Protein AF-A0A7R9IUE3-F1 (afdb_monomer_lite)

Structure (mmCIF, N/CA/C/O backbone):
data_AF-A0A7R9IUE3-F1
#
_entry.id   AF-A0A7R9IUE3-F1
#
loop_
_atom_site.group_PDB
_atom_site.id
_atom_site.type_symbol
_atom_site.label_atom_id
_atom_site.label_alt_id
_atom_site.label_comp_id
_atom_site.label_asym_id
_atom_site.label_entity_id
_atom_site.label_seq_id
_atom_site.pdbx_PDB_ins_code
_atom_site.Cartn_x
_atom_site.Cartn_y
_atom_site.Cartn_z
_atom_site.occupancy
_atom_site.B_iso_or_equiv
_atom_site.auth_seq_id
_atom_site.auth_comp_id
_atom_site.auth_asym_id
_atom_site.auth_atom_id
_atom_site.pdbx_PDB_model_num
ATOM 1 N N . MET A 1 1 ? 10.178 -16.289 -8.678 1.00 48.81 1 MET A N 1
ATOM 2 C CA . MET A 1 1 ? 10.888 -17.519 -9.058 1.00 48.81 1 MET A CA 1
ATOM 3 C C . MET A 1 1 ? 12.034 -17.676 -8.098 1.00 48.81 1 MET A C 1
ATOM 5 O O . MET A 1 1 ? 13.122 -17.153 -8.330 1.00 48.81 1 MET A O 1
ATOM 9 N N . GLY A 1 2 ? 11.733 -18.299 -6.964 1.00 33.78 2 GLY A N 1
ATOM 10 C CA . GLY A 1 2 ? 12.764 -18.822 -6.085 1.00 33.78 2 GLY A CA 1
ATOM 11 C C . GLY A 1 2 ? 13.521 -19.940 -6.797 1.00 33.78 2 GLY A C 1
ATOM 12 O O . GLY A 1 2 ? 13.065 -20.488 -7.800 1.00 33.78 2 GLY A O 1
ATOM 13 N N . CYS A 1 3 ? 14.687 -20.303 -6.276 1.00 41.31 3 CYS A N 1
ATOM 14 C CA . CYS A 1 3 ? 15.558 -21.318 -6.872 1.00 41.31 3 CYS A CA 1
ATOM 15 C C . CYS A 1 3 ? 14.940 -22.732 -6.951 1.00 41.31 3 CYS A C 1
ATOM 17 O O . CYS A 1 3 ? 15.551 -23.622 -7.537 1.00 41.31 3 CYS A O 1
ATOM 19 N N . ALA A 1 4 ? 13.759 -22.945 -6.361 1.00 38.03 4 ALA A N 1
ATOM 20 C CA . ALA A 1 4 ? 13.007 -24.198 -6.394 1.00 38.03 4 ALA A CA 1
ATOM 21 C C . ALA A 1 4 ? 11.810 -24.179 -7.364 1.00 38.03 4 ALA A C 1
ATOM 23 O O . ALA A 1 4 ? 11.204 -25.225 -7.601 1.00 38.03 4 ALA A O 1
ATOM 24 N N . ASP A 1 5 ? 11.480 -23.025 -7.946 1.00 39.28 5 ASP A N 1
ATOM 25 C CA . ASP A 1 5 ? 10.399 -22.945 -8.917 1.00 39.28 5 ASP A CA 1
ATOM 26 C C . ASP A 1 5 ? 10.933 -23.436 -10.265 1.00 39.28 5 ASP A C 1
ATOM 28 O O . ASP A 1 5 ? 11.745 -22.765 -10.907 1.00 39.28 5 ASP A O 1
ATOM 32 N N . ILE A 1 6 ? 10.452 -24.593 -10.737 1.00 38.84 6 ILE A N 1
ATOM 33 C CA . ILE A 1 6 ? 10.382 -24.807 -12.188 1.00 38.84 6 ILE A CA 1
ATOM 34 C C . ILE A 1 6 ? 9.550 -23.630 -12.685 1.00 38.84 6 ILE A C 1
ATOM 36 O O . ILE A 1 6 ? 8.419 -23.504 -12.206 1.00 38.84 6 ILE A O 1
ATOM 40 N N . PRO A 1 7 ? 10.069 -22.763 -13.574 1.00 47.75 7 PRO A N 1
ATOM 41 C CA . PRO A 1 7 ? 9.302 -21.637 -14.059 1.00 47.75 7 PRO A CA 1
ATOM 42 C C . PRO A 1 7 ? 7.940 -22.132 -14.507 1.00 47.75 7 PRO A C 1
ATOM 44 O O . PRO A 1 7 ? 7.850 -22.890 -15.476 1.00 47.75 7 PRO A O 1
ATOM 47 N N . GLY A 1 8 ? 6.889 -21.753 -13.770 1.00 43.53 8 GLY A N 1
ATOM 48 C CA . GLY A 1 8 ? 5.535 -21.890 -14.278 1.00 43.53 8 GLY A CA 1
ATOM 49 C C . GLY A 1 8 ? 5.586 -21.261 -15.656 1.00 43.53 8 GLY A C 1
ATOM 50 O O . GLY A 1 8 ? 6.120 -20.160 -15.777 1.00 43.53 8 GLY A O 1
ATOM 51 N N . ALA A 1 9 ? 5.216 -22.017 -16.693 1.00 44.28 9 ALA A N 1
ATOM 52 C CA . ALA A 1 9 ? 5.420 -21.581 -18.063 1.00 44.28 9 ALA A CA 1
ATOM 53 C C . ALA A 1 9 ? 4.843 -20.170 -18.194 1.00 44.28 9 ALA A C 1
ATOM 55 O O . ALA A 1 9 ? 3.626 -19.998 -18.142 1.00 44.28 9 ALA A O 1
ATOM 56 N N . ASN A 1 10 ? 5.725 -19.166 -18.284 1.00 47.03 10 ASN A N 1
ATOM 57 C CA . ASN A 1 10 ? 5.322 -17.803 -18.570 1.00 47.03 10 ASN A CA 1
ATOM 58 C C . ASN A 1 10 ? 4.623 -17.920 -19.921 1.00 47.03 10 ASN A C 1
ATOM 60 O O . ASN A 1 10 ? 5.250 -18.299 -20.912 1.00 47.03 10 ASN A O 1
ATOM 64 N N . LEU A 1 11 ? 3.304 -17.772 -19.924 1.00 49.75 11 LEU A N 1
ATOM 65 C CA . LEU A 1 11 ? 2.493 -17.792 -21.125 1.00 49.75 11 LEU A CA 1
ATOM 66 C C . LEU A 1 11 ? 1.994 -16.361 -21.321 1.00 49.75 11 LEU A C 1
ATOM 68 O O . LEU A 1 11 ? 1.188 -15.904 -20.508 1.00 49.75 11 LEU A O 1
ATOM 72 N N . PRO A 1 12 ? 2.465 -15.656 -22.368 1.00 51.41 12 PRO A N 1
ATOM 73 C CA . PRO A 1 12 ? 3.424 -16.092 -23.398 1.00 51.41 12 PRO A CA 1
ATOM 74 C C . PRO A 1 12 ? 4.883 -16.172 -22.899 1.00 51.41 12 PRO A C 1
ATOM 76 O O . PRO A 1 12 ? 5.243 -15.553 -21.902 1.00 51.41 12 PRO A O 1
ATOM 79 N N . GLN A 1 13 ? 5.722 -16.955 -23.594 1.00 51.59 13 GLN A N 1
ATOM 80 C CA . GLN A 1 13 ? 7.129 -17.160 -23.227 1.00 51.59 13 GLN A CA 1
ATOM 81 C C . GLN A 1 13 ? 7.917 -15.859 -23.347 1.00 51.59 13 GLN A C 1
ATOM 83 O O . GLN A 1 13 ? 8.227 -15.398 -24.444 1.00 51.59 13 GLN A O 1
ATOM 88 N N . CYS A 1 14 ? 8.269 -15.288 -22.205 1.00 52.94 14 CYS A N 1
ATOM 89 C CA . CYS A 1 14 ? 9.020 -14.050 -22.142 1.00 52.94 14 CYS A CA 1
ATOM 90 C C . CYS A 1 14 ? 10.525 -14.301 -22.108 1.00 52.94 14 CYS A C 1
ATOM 92 O O . CYS A 1 14 ? 11.000 -15.207 -21.416 1.00 52.94 14 CYS A O 1
ATOM 94 N N . ARG A 1 15 ? 11.292 -13.485 -22.838 1.00 51.72 15 ARG A N 1
ATOM 95 C CA . ARG A 1 15 ? 12.756 -13.546 -22.792 1.00 51.72 15 ARG A CA 1
ATOM 96 C C . ARG A 1 15 ? 13.264 -13.030 -21.434 1.00 51.72 15 ARG A C 1
ATOM 98 O O . ARG A 1 15 ? 12.699 -12.070 -20.907 1.00 51.72 15 ARG A O 1
ATOM 105 N N . PRO A 1 16 ? 14.317 -13.638 -20.858 1.00 50.47 16 PRO A N 1
ATOM 106 C CA . PRO A 1 16 ? 14.961 -13.097 -19.668 1.00 50.47 16 PRO A CA 1
ATOM 107 C C . PRO A 1 16 ? 15.582 -11.726 -19.969 1.00 50.47 16 PRO A C 1
ATOM 109 O O . PRO A 1 16 ? 16.097 -11.494 -21.064 1.00 50.47 16 PRO A O 1
ATOM 112 N N . CYS A 1 17 ? 15.540 -10.833 -18.979 1.00 49.75 17 CYS A N 1
ATOM 113 C CA . CYS A 1 17 ? 16.172 -9.518 -19.028 1.00 49.75 17 CYS A CA 1
ATOM 114 C C . CYS A 1 17 ? 17.654 -9.618 -19.415 1.00 49.75 17 CYS A C 1
ATOM 116 O O . CYS A 1 17 ? 18.402 -10.382 -18.799 1.00 49.75 17 CYS A O 1
ATOM 118 N N . GLN A 1 18 ? 18.099 -8.839 -20.409 1.00 46.25 18 GLN A N 1
ATOM 119 C CA . GLN A 1 18 ? 19.522 -8.765 -20.735 1.00 46.25 18 GLN A CA 1
ATOM 120 C C . GLN A 1 18 ? 20.254 -7.945 -19.674 1.00 46.25 18 GLN A C 1
ATOM 122 O O . GLN A 1 18 ? 19.941 -6.783 -19.432 1.00 46.25 18 GLN A O 1
ATOM 127 N N . HIS A 1 19 ? 21.242 -8.565 -19.035 1.00 49.19 19 HIS A N 1
ATOM 128 C CA . HIS A 1 19 ? 22.044 -7.946 -17.987 1.00 49.19 19 HIS A CA 1
ATOM 129 C C . HIS A 1 19 ? 23.120 -7.053 -18.623 1.00 49.19 19 HIS A C 1
ATOM 131 O O . HIS A 1 19 ? 24.294 -7.416 -18.654 1.00 49.19 19 HIS A O 1
ATOM 137 N N . ASN A 1 20 ? 22.730 -5.910 -19.192 1.00 47.12 20 ASN A N 1
ATOM 138 C CA . ASN A 1 20 ? 23.687 -4.929 -19.697 1.00 47.12 20 ASN A CA 1
ATOM 139 C C . ASN A 1 20 ? 23.786 -3.753 -18.715 1.00 47.12 20 ASN A C 1
ATOM 141 O O . ASN A 1 20 ? 22.792 -3.101 -18.404 1.00 47.12 20 ASN A O 1
ATOM 145 N N . ASN A 1 21 ? 24.996 -3.505 -18.206 1.00 50.03 21 ASN A N 1
ATOM 146 C CA . ASN A 1 21 ? 25.294 -2.626 -17.063 1.00 50.03 21 ASN A CA 1
ATOM 147 C C . ASN A 1 21 ? 24.985 -1.129 -17.266 1.00 50.03 21 ASN A C 1
ATOM 149 O O . ASN A 1 21 ? 25.338 -0.319 -16.413 1.00 50.03 21 ASN A O 1
ATOM 153 N N . SER A 1 22 ? 24.366 -0.734 -18.375 1.00 43.06 22 SER A N 1
ATOM 154 C CA . SER A 1 22 ? 24.121 0.670 -18.701 1.00 43.06 22 SER A CA 1
ATOM 155 C C . SER A 1 22 ? 22.658 1.092 -18.650 1.00 43.06 22 SER A C 1
ATOM 157 O O . SER A 1 22 ? 22.425 2.280 -18.456 1.00 43.06 22 SER A O 1
ATOM 159 N N . VAL A 1 23 ? 21.667 0.198 -18.744 1.00 43.53 23 VAL A N 1
ATOM 160 C CA . VAL A 1 23 ? 20.266 0.607 -18.552 1.00 43.53 23 VAL A CA 1
ATOM 161 C C . VAL A 1 23 ? 19.375 -0.585 -18.174 1.00 43.53 23 VAL A C 1
ATOM 163 O O . VAL A 1 23 ? 19.044 -1.417 -19.007 1.00 43.53 23 VAL A O 1
ATOM 166 N N . MET A 1 24 ? 18.891 -0.624 -16.929 1.00 44.47 24 MET A N 1
ATOM 167 C CA . MET A 1 24 ? 17.818 -1.538 -16.484 1.00 44.47 24 MET A CA 1
ATOM 168 C C . MET A 1 24 ? 16.430 -1.185 -17.082 1.00 44.47 24 MET A C 1
ATOM 170 O O . MET A 1 24 ? 15.424 -1.761 -16.679 1.00 44.47 24 MET A O 1
ATOM 174 N N . HIS A 1 25 ? 16.350 -0.227 -18.020 1.00 44.53 25 HIS A N 1
ATOM 175 C CA . HIS A 1 25 ? 15.089 0.263 -18.604 1.00 44.53 25 HIS A CA 1
ATOM 176 C C . HIS A 1 25 ? 14.448 -0.697 -19.614 1.00 44.53 25 HIS A C 1
ATOM 178 O O . HIS A 1 25 ? 13.252 -0.586 -19.873 1.00 44.53 25 HIS A O 1
ATOM 184 N N . GLU A 1 26 ? 15.202 -1.616 -20.219 1.00 41.44 26 GLU A N 1
ATOM 185 C CA . GLU A 1 26 ? 14.703 -2.347 -21.395 1.00 41.44 26 GLU A CA 1
ATOM 186 C C . GLU A 1 26 ? 13.720 -3.483 -21.080 1.00 41.44 26 GLU A C 1
ATOM 188 O O . GLU A 1 26 ? 13.004 -3.926 -21.972 1.00 41.44 26 GLU A O 1
ATOM 193 N N . CYS A 1 27 ? 13.585 -3.911 -19.821 1.00 48.69 27 CYS A N 1
ATOM 194 C CA . CYS A 1 27 ? 12.592 -4.934 -19.465 1.00 48.69 27 CYS A CA 1
ATOM 195 C C . CYS A 1 27 ? 11.162 -4.402 -19.341 1.00 48.69 27 CYS A C 1
ATOM 197 O O . CYS A 1 27 ? 10.223 -5.190 -19.280 1.00 48.69 27 CYS A O 1
ATOM 199 N N . VAL A 1 28 ? 10.991 -3.079 -19.306 1.00 46.94 28 VAL A N 1
ATOM 200 C CA . VAL A 1 28 ? 9.675 -2.431 -19.202 1.00 46.94 28 VAL A CA 1
ATOM 201 C C . VAL A 1 28 ? 9.034 -2.257 -20.590 1.00 46.94 28 VAL A C 1
ATOM 203 O O . VAL A 1 28 ? 7.837 -2.009 -20.690 1.00 46.94 28 VAL A O 1
ATOM 206 N N . ALA A 1 29 ? 9.813 -2.411 -21.669 1.00 43.97 29 ALA A N 1
ATOM 207 C CA . ALA A 1 29 ? 9.427 -1.996 -23.018 1.00 43.97 29 ALA A CA 1
ATOM 208 C C . ALA A 1 29 ? 9.343 -3.128 -24.059 1.00 43.97 29 ALA A C 1
ATOM 210 O O . ALA A 1 29 ? 9.133 -2.836 -25.238 1.00 43.97 29 ALA A O 1
ATOM 211 N N . ASP A 1 30 ? 9.474 -4.406 -23.678 1.00 45.97 30 ASP A N 1
ATOM 212 C CA . ASP A 1 30 ? 9.157 -5.484 -24.620 1.00 45.97 30 ASP A CA 1
ATOM 213 C C . ASP A 1 30 ? 7.635 -5.671 -24.698 1.00 45.97 30 ASP A C 1
ATOM 215 O O . ASP A 1 30 ? 7.016 -6.382 -23.905 1.00 45.97 30 ASP A O 1
ATOM 219 N N . VAL A 1 31 ? 7.034 -5.018 -25.696 1.00 48.66 31 VAL A N 1
ATOM 220 C CA . VAL A 1 31 ? 5.611 -5.105 -26.073 1.00 48.66 31 VAL A CA 1
ATOM 221 C C . VAL A 1 31 ? 5.137 -6.562 -26.223 1.00 48.66 31 VAL A C 1
ATOM 223 O O . VAL A 1 31 ? 3.940 -6.833 -26.130 1.00 48.66 31 VAL A O 1
ATOM 226 N N . THR A 1 32 ? 6.051 -7.517 -26.424 1.00 48.00 32 THR A N 1
ATOM 227 C CA . THR A 1 32 ? 5.726 -8.940 -26.583 1.00 48.00 32 THR A CA 1
ATOM 228 C C . THR A 1 32 ? 5.620 -9.730 -25.271 1.00 48.00 32 THR A C 1
ATOM 230 O O . THR A 1 32 ? 5.161 -10.874 -25.304 1.00 48.00 32 THR A O 1
ATOM 233 N N . CYS A 1 33 ? 5.948 -9.134 -24.116 1.00 53.19 33 CYS A N 1
ATOM 234 C CA . CYS A 1 33 ? 5.762 -9.754 -22.801 1.00 53.19 33 CYS A CA 1
ATOM 235 C C . CYS A 1 33 ? 5.183 -8.787 -21.745 1.00 53.19 33 CYS A C 1
ATOM 237 O O . CYS A 1 33 ? 5.922 -8.135 -21.000 1.00 53.19 33 CYS A O 1
ATOM 239 N N . PRO A 1 34 ? 3.849 -8.729 -21.595 1.00 55.59 34 PRO A N 1
ATOM 240 C CA . PRO A 1 34 ? 3.218 -7.938 -20.550 1.00 55.59 34 PRO A CA 1
ATOM 241 C C . PRO A 1 34 ? 3.239 -8.699 -19.215 1.00 55.59 34 PRO A C 1
ATOM 243 O O . PRO A 1 34 ? 2.228 -9.264 -18.798 1.00 55.59 34 PRO A O 1
ATOM 246 N N . TYR A 1 35 ? 4.370 -8.674 -18.500 1.00 57.09 35 TYR A N 1
ATOM 247 C CA . TYR A 1 35 ? 4.483 -9.197 -17.121 1.00 57.09 35 TYR A CA 1
ATOM 248 C C . TYR A 1 35 ? 3.477 -8.569 -16.132 1.00 57.09 35 TYR A C 1
ATOM 250 O O . TYR A 1 35 ? 3.300 -9.063 -15.022 1.00 57.09 35 TYR A O 1
ATOM 258 N N . GLN A 1 36 ? 2.812 -7.487 -16.539 1.00 57.22 36 GLN A N 1
ATOM 259 C CA . GLN A 1 36 ? 1.772 -6.788 -15.789 1.00 57.22 36 GLN A CA 1
ATOM 260 C C . GLN A 1 36 ? 0.447 -7.566 -15.711 1.00 57.22 36 GLN A C 1
ATOM 262 O O . GLN A 1 36 ? -0.325 -7.329 -14.788 1.00 57.22 36 GLN A O 1
ATOM 267 N N . ASN A 1 37 ? 0.200 -8.499 -16.641 1.00 61.91 37 ASN A N 1
ATOM 268 C CA . ASN A 1 37 ? -1.061 -9.232 -16.768 1.00 61.91 37 ASN A CA 1
ATOM 269 C C . ASN A 1 37 ? -0.867 -10.715 -16.441 1.00 61.91 37 ASN A C 1
ATOM 271 O O . ASN A 1 37 ? -0.928 -11.584 -17.315 1.00 61.91 37 ASN A O 1
ATOM 275 N N . ILE A 1 38 ? -0.629 -11.017 -15.167 1.00 68.00 38 ILE A N 1
ATOM 276 C CA . ILE A 1 38 ? -0.550 -12.403 -14.704 1.00 68.00 38 ILE A CA 1
ATOM 277 C C . ILE A 1 38 ? -1.965 -12.997 -14.755 1.00 68.00 38 ILE A C 1
ATOM 279 O O . ILE A 1 38 ? -2.901 -12.422 -14.202 1.00 68.00 38 ILE A O 1
ATOM 283 N N . ALA A 1 39 ? -2.138 -14.168 -15.379 1.00 72.25 39 ALA A N 1
ATOM 284 C CA . ALA A 1 39 ? -3.434 -14.847 -15.558 1.00 72.25 39 ALA A CA 1
ATOM 285 C C . ALA A 1 39 ? -4.095 -15.357 -14.251 1.00 72.25 39 ALA A C 1
ATOM 287 O O . ALA A 1 39 ? -4.960 -16.238 -14.280 1.00 72.25 39 ALA A O 1
ATOM 288 N N . LEU A 1 40 ? -3.694 -14.812 -13.103 1.00 83.69 40 LEU A N 1
ATOM 289 C CA . LEU A 1 40 ? -4.245 -15.100 -11.790 1.00 83.69 40 LEU A CA 1
ATOM 290 C C . LEU A 1 40 ? -5.478 -14.224 -11.513 1.00 83.69 40 LEU A C 1
ATOM 292 O O . LEU A 1 40 ? -5.487 -13.040 -11.857 1.00 83.69 40 LEU A O 1
ATOM 296 N N . PRO A 1 41 ? -6.525 -14.786 -10.888 1.00 90.12 41 PRO A N 1
ATOM 297 C CA . PRO A 1 41 ? -7.680 -14.020 -10.441 1.00 90.12 41 PRO A CA 1
ATOM 298 C C . PRO A 1 41 ? -7.388 -13.251 -9.142 1.00 90.12 41 PRO A C 1
ATOM 300 O O . PRO A 1 41 ? -6.927 -13.829 -8.157 1.00 90.12 41 PRO A O 1
ATOM 303 N N . LEU A 1 42 ? -7.755 -11.969 -9.100 1.00 90.88 42 LEU A N 1
ATOM 304 C CA . LEU A 1 42 ? -7.896 -11.213 -7.857 1.00 90.88 42 LEU A CA 1
ATOM 305 C C . LEU A 1 42 ? -9.282 -11.469 -7.268 1.00 90.88 42 LEU A C 1
ATOM 307 O O . LEU A 1 42 ? -10.298 -11.137 -7.884 1.00 90.88 42 LEU A O 1
ATOM 311 N N . TYR A 1 43 ? -9.329 -12.020 -6.061 1.00 93.00 43 TYR A N 1
ATOM 312 C CA . TYR A 1 43 ? -10.576 -12.258 -5.344 1.00 93.00 43 TYR A CA 1
ATOM 313 C C . TYR A 1 43 ? -10.879 -11.149 -4.340 1.00 93.00 43 TYR A C 1
ATOM 315 O O . TYR A 1 43 ? -10.008 -10.683 -3.614 1.00 93.00 43 TYR A O 1
ATOM 323 N N . ALA A 1 44 ? -12.160 -10.810 -4.232 1.00 93.25 44 ALA A N 1
ATOM 324 C CA . ALA A 1 44 ? -12.724 -10.178 -3.049 1.00 93.25 44 ALA A CA 1
ATOM 325 C C . ALA A 1 44 ? -13.818 -11.096 -2.501 1.00 93.25 44 ALA A C 1
ATOM 327 O O . ALA A 1 44 ? -14.821 -11.360 -3.177 1.00 93.25 44 ALA A O 1
ATOM 328 N N . ASN A 1 45 ? -13.624 -11.597 -1.280 1.00 93.12 45 ASN A N 1
ATOM 329 C CA . ASN A 1 45 ? -14.466 -12.625 -0.669 1.00 93.12 45 ASN A CA 1
ATOM 330 C C . ASN A 1 45 ? -14.566 -13.882 -1.557 1.00 93.12 45 ASN A C 1
ATOM 332 O O . ASN A 1 45 ? -13.615 -14.644 -1.660 1.00 93.12 45 ASN A O 1
ATOM 336 N N . LYS A 1 46 ? -15.714 -14.095 -2.211 1.00 94.75 46 LYS A N 1
ATOM 337 C CA . LYS A 1 46 ? -15.986 -15.239 -3.103 1.00 94.75 46 LYS A CA 1
ATOM 338 C C . LYS A 1 46 ? -16.148 -14.829 -4.570 1.00 94.75 46 LYS A C 1
ATOM 340 O O . LYS A 1 46 ? -16.608 -15.622 -5.383 1.00 94.75 46 LYS A O 1
ATOM 345 N N . THR A 1 47 ? -15.833 -13.578 -4.899 1.00 94.88 47 THR A N 1
ATOM 346 C CA . THR A 1 47 ? -16.041 -13.008 -6.237 1.00 94.88 47 THR A CA 1
ATOM 347 C C . THR A 1 47 ? -14.711 -12.648 -6.875 1.00 94.88 47 THR A C 1
ATOM 349 O O . THR A 1 47 ? -13.875 -12.018 -6.228 1.00 94.88 47 THR A O 1
ATOM 352 N N . ILE A 1 48 ? -14.529 -13.029 -8.140 1.00 93.44 48 ILE A N 1
ATOM 353 C CA . ILE A 1 48 ? -13.393 -12.587 -8.951 1.00 93.44 48 ILE A CA 1
ATOM 354 C C . ILE A 1 48 ? -13.639 -11.122 -9.319 1.00 93.44 48 ILE A C 1
ATOM 356 O O . ILE A 1 48 ? -14.662 -10.795 -9.920 1.00 93.44 48 ILE A O 1
ATOM 360 N N . LYS A 1 49 ? -12.723 -10.241 -8.922 1.00 91.38 49 LYS A N 1
ATOM 361 C CA . LYS A 1 49 ? -12.745 -8.814 -9.264 1.00 91.38 49 LYS A CA 1
ATOM 362 C C . LYS A 1 49 ? -12.034 -8.545 -10.581 1.00 91.38 49 LYS A C 1
ATOM 364 O O . LYS A 1 49 ? -12.579 -7.839 -11.420 1.00 91.38 49 LYS A O 1
ATOM 369 N N . HIS A 1 50 ? -10.861 -9.146 -10.764 1.00 87.06 50 HIS A N 1
ATOM 370 C CA . HIS A 1 50 ? -10.044 -8.993 -11.964 1.00 87.06 50 HIS A CA 1
ATOM 371 C C . HIS A 1 50 ? -9.397 -10.325 -12.343 1.00 87.06 50 HIS A C 1
ATOM 373 O O . HIS A 1 50 ? -8.963 -11.068 -11.466 1.00 87.06 50 HIS A O 1
ATOM 379 N N . GLN A 1 51 ? -9.349 -10.624 -13.640 1.00 88.00 51 GLN A N 1
ATOM 380 C CA . GLN A 1 51 ? -8.550 -11.701 -14.220 1.00 88.00 51 GLN A CA 1
ATOM 381 C C . GLN A 1 51 ? -8.276 -11.358 -15.701 1.00 88.00 51 GLN A C 1
ATOM 383 O O . GLN A 1 51 ? -9.240 -11.246 -16.461 1.00 88.00 51 GLN A O 1
ATOM 388 N N . PRO A 1 52 ? -7.013 -11.186 -16.134 1.00 83.19 52 PRO A N 1
ATOM 389 C CA . PRO A 1 52 ? -5.795 -11.205 -15.319 1.00 83.19 52 PRO A CA 1
ATOM 390 C C . PRO A 1 52 ? -5.799 -10.102 -14.251 1.00 83.19 52 PRO A C 1
ATOM 392 O O . PRO A 1 52 ? -6.522 -9.111 -14.368 1.00 83.19 52 PRO A O 1
ATOM 395 N N . VAL A 1 53 ? -5.033 -10.303 -13.182 1.00 85.81 53 VAL A N 1
ATOM 396 C CA . VAL A 1 53 ? -4.821 -9.256 -12.179 1.00 85.81 53 VAL A CA 1
ATOM 397 C C . VAL A 1 53 ? -3.915 -8.174 -12.767 1.00 85.81 53 VAL A C 1
ATOM 399 O O . VAL A 1 53 ? -2.897 -8.487 -13.380 1.00 85.81 53 VAL A O 1
ATOM 402 N N . ASP A 1 54 ? -4.294 -6.910 -12.572 1.00 86.31 54 ASP A N 1
ATOM 403 C CA . ASP A 1 54 ? -3.425 -5.767 -12.846 1.00 86.31 54 ASP A CA 1
ATOM 404 C C . ASP A 1 54 ? -2.485 -5.562 -11.657 1.00 86.31 54 ASP A C 1
ATOM 406 O O . ASP A 1 54 ? -2.900 -5.125 -10.579 1.00 86.31 54 ASP A O 1
ATOM 410 N N . MET A 1 55 ? -1.212 -5.894 -11.862 1.00 84.81 55 MET A N 1
ATOM 411 C CA . MET A 1 55 ? -0.188 -5.786 -10.825 1.00 84.81 55 MET A CA 1
ATOM 412 C C . MET A 1 55 ? 0.177 -4.333 -10.494 1.00 84.81 55 MET A C 1
ATOM 414 O O . MET A 1 55 ? 0.615 -4.065 -9.380 1.00 84.81 55 MET A O 1
ATOM 418 N N . THR A 1 56 ? -0.024 -3.390 -11.420 1.00 87.94 56 THR A N 1
ATOM 419 C CA . THR A 1 56 ? 0.365 -1.981 -11.230 1.00 87.94 56 THR A CA 1
ATOM 420 C C . THR A 1 56 ? -0.600 -1.220 -10.322 1.00 87.94 56 THR A C 1
ATOM 422 O O . THR A 1 56 ? -0.191 -0.305 -9.620 1.00 87.94 56 THR A O 1
ATOM 425 N N . GLY A 1 57 ? -1.878 -1.611 -10.293 1.00 89.25 57 GLY A N 1
ATOM 426 C CA . GLY A 1 57 ? -2.890 -1.033 -9.403 1.00 89.25 57 GLY A CA 1
ATOM 427 C C . GLY A 1 57 ? -3.092 -1.798 -8.091 1.00 89.25 57 GLY A C 1
ATOM 428 O O . GLY A 1 57 ? -3.950 -1.422 -7.286 1.00 89.25 57 GLY A O 1
ATOM 429 N N . LEU A 1 58 ? -2.375 -2.903 -7.875 1.00 91.12 58 LEU A N 1
ATOM 430 C CA . LEU A 1 58 ? -2.654 -3.822 -6.771 1.00 91.12 58 LEU A CA 1
ATOM 431 C C . LEU A 1 58 ? -2.311 -3.212 -5.406 1.00 91.12 58 LEU A C 1
ATOM 433 O O . LEU A 1 58 ? -3.100 -3.333 -4.468 1.00 91.12 58 LEU A O 1
ATOM 437 N N . ALA A 1 59 ? -1.188 -2.493 -5.317 1.00 93.62 59 ALA A N 1
ATOM 438 C CA . ALA A 1 59 ? -0.760 -1.819 -4.095 1.00 93.62 59 ALA A CA 1
ATOM 439 C C . ALA A 1 59 ? -1.813 -0.812 -3.601 1.00 93.62 59 ALA A C 1
ATOM 441 O O . ALA A 1 59 ? -2.225 -0.848 -2.440 1.00 93.62 59 ALA A O 1
ATOM 442 N N . THR A 1 60 ? -2.332 0.024 -4.504 1.00 94.06 60 THR A N 1
ATOM 443 C CA . THR A 1 60 ? -3.390 0.995 -4.192 1.00 94.06 60 THR A CA 1
ATOM 444 C C . THR A 1 60 ? -4.694 0.315 -3.770 1.00 94.06 60 THR A C 1
ATOM 446 O O . THR A 1 60 ? -5.340 0.763 -2.822 1.00 94.06 60 THR A O 1
ATOM 449 N N . GLN A 1 61 ? -5.085 -0.783 -4.427 1.00 93.69 61 GLN A N 1
ATOM 450 C CA . GLN A 1 61 ? -6.281 -1.544 -4.045 1.00 93.69 61 GLN A CA 1
ATOM 451 C C . GLN A 1 61 ? -6.148 -2.153 -2.642 1.00 93.69 61 GLN A C 1
ATOM 453 O O . GLN A 1 61 ? -7.098 -2.098 -1.857 1.00 93.69 61 GLN A O 1
ATOM 458 N N . TYR A 1 62 ? -4.974 -2.691 -2.304 1.00 95.38 62 TYR A N 1
ATOM 459 C CA . TYR A 1 62 ? -4.684 -3.232 -0.976 1.00 95.38 62 TYR A CA 1
ATOM 460 C C . TYR A 1 62 ? -4.656 -2.148 0.098 1.00 95.38 62 TYR A C 1
ATOM 462 O O . TYR A 1 62 ? -5.309 -2.322 1.127 1.00 95.38 62 TYR A O 1
ATOM 470 N N . ALA A 1 63 ? -3.991 -1.017 -0.154 1.00 96.56 63 ALA A N 1
ATOM 471 C CA . ALA A 1 63 ? -3.993 0.130 0.753 1.00 96.56 63 ALA A CA 1
ATOM 472 C C . ALA A 1 63 ? -5.428 0.606 1.032 1.00 96.56 63 ALA A C 1
ATOM 474 O O . ALA A 1 63 ? -5.851 0.690 2.185 1.00 96.56 63 ALA A O 1
ATOM 475 N N . ALA A 1 64 ? -6.228 0.819 -0.018 1.00 96.56 64 ALA A N 1
ATOM 476 C CA . ALA A 1 64 ? -7.615 1.252 0.118 1.00 96.56 64 ALA A CA 1
ATOM 477 C C . ALA A 1 64 ? -8.476 0.237 0.887 1.00 96.56 64 ALA A C 1
ATOM 479 O O . ALA A 1 64 ? -9.302 0.627 1.717 1.00 96.56 64 ALA A O 1
ATOM 480 N N . PHE A 1 65 ? -8.304 -1.065 0.638 1.00 96.31 65 PHE A N 1
ATOM 481 C CA . PHE A 1 65 ? -9.017 -2.106 1.378 1.00 96.31 65 PHE A CA 1
ATOM 482 C C . PHE A 1 65 ? -8.620 -2.118 2.858 1.00 96.31 65 PHE A C 1
ATOM 484 O O . PHE A 1 65 ? -9.500 -2.073 3.718 1.00 96.31 65 PHE A O 1
ATOM 491 N N . ALA A 1 66 ? -7.318 -2.136 3.152 1.00 97.00 66 ALA A N 1
ATOM 492 C CA . ALA A 1 66 ? -6.788 -2.187 4.509 1.00 97.00 66 ALA A CA 1
ATOM 493 C C . ALA A 1 66 ? -7.223 -0.969 5.331 1.00 97.00 66 ALA A C 1
ATOM 495 O O . ALA A 1 66 ? -7.767 -1.132 6.423 1.00 97.00 66 ALA A O 1
ATOM 496 N N . ARG A 1 67 ? -7.086 0.241 4.774 1.00 97.38 67 ARG A N 1
ATOM 497 C CA . ARG A 1 67 ? -7.544 1.478 5.419 1.00 97.38 67 ARG A CA 1
ATOM 498 C C . ARG A 1 67 ? -9.033 1.438 5.734 1.00 97.38 67 ARG A C 1
ATOM 500 O O . ARG A 1 67 ? -9.435 1.703 6.863 1.00 97.38 67 ARG A O 1
ATOM 507 N N . ASN A 1 68 ? -9.856 1.055 4.758 1.00 96.94 68 ASN A N 1
ATOM 508 C CA . ASN A 1 68 ? -11.299 0.945 4.957 1.00 96.94 68 ASN A CA 1
ATOM 509 C C . ASN A 1 68 ? -11.668 -0.121 5.996 1.00 96.94 68 ASN A C 1
ATOM 511 O O . ASN A 1 68 ? -12.614 0.079 6.753 1.00 96.94 68 ASN A O 1
ATOM 515 N N . PHE A 1 69 ? -10.959 -1.249 6.027 1.00 96.69 69 PHE A N 1
ATOM 516 C CA . PHE A 1 69 ? -11.183 -2.316 6.999 1.00 96.69 69 PHE A CA 1
ATOM 517 C C . PHE A 1 69 ? -10.859 -1.858 8.425 1.00 96.69 69 PHE A C 1
ATOM 519 O O . PHE A 1 69 ? -11.687 -2.038 9.317 1.00 96.69 69 PHE A O 1
ATOM 526 N N . ILE A 1 70 ? -9.701 -1.221 8.619 1.00 96.31 70 ILE A N 1
ATOM 527 C CA . ILE A 1 70 ? -9.250 -0.712 9.920 1.00 96.31 70 ILE A CA 1
ATOM 528 C C . ILE A 1 70 ? -10.213 0.359 10.437 1.00 96.31 70 ILE A C 1
ATOM 530 O O . ILE A 1 70 ? -10.738 0.226 11.538 1.00 96.31 70 ILE A O 1
ATOM 534 N N . LEU A 1 71 ? -10.520 1.373 9.621 1.00 94.81 71 LEU A N 1
ATOM 535 C CA . LEU A 1 71 ? -11.396 2.476 10.030 1.00 94.81 71 LEU A CA 1
ATOM 536 C C . LEU A 1 71 ? -12.823 2.012 10.345 1.00 94.81 71 LEU A C 1
ATOM 538 O O . LEU A 1 71 ? -13.450 2.540 11.253 1.00 94.81 71 LEU A O 1
ATOM 542 N N . LYS A 1 72 ? -13.346 1.008 9.629 1.00 95.06 72 LYS A N 1
ATOM 543 C CA . LYS A 1 72 ? -14.667 0.423 9.931 1.00 95.06 72 LYS A CA 1
ATOM 544 C C . LYS A 1 72 ? -14.673 -0.462 11.171 1.00 95.06 72 LYS A C 1
ATOM 546 O O . LYS A 1 72 ? -15.745 -0.736 11.701 1.00 95.06 72 LYS A O 1
ATOM 551 N N . SER A 1 73 ? -13.506 -0.936 11.589 1.00 94.06 73 SER A N 1
ATOM 552 C CA . SER A 1 73 ? -13.353 -1.813 12.744 1.00 94.06 73 SER A CA 1
ATOM 553 C C . SER A 1 73 ? -12.857 -1.054 13.976 1.00 94.06 73 SER A C 1
ATOM 555 O O . SER A 1 73 ? -12.509 -1.697 14.952 1.00 94.06 73 SER A O 1
ATOM 557 N N . SER A 1 74 ? -12.827 0.285 13.977 1.00 87.56 74 SER A N 1
ATOM 558 C CA . SER A 1 74 ? -12.284 1.079 15.094 1.00 87.56 74 SER A CA 1
ATOM 559 C C . SER A 1 74 ? -12.943 0.779 16.446 1.00 87.56 74 SER A C 1
ATOM 561 O O . SER A 1 74 ? -12.297 0.872 17.484 1.00 87.56 74 SER A O 1
ATOM 563 N N . ASP A 1 75 ? -14.213 0.367 16.432 1.00 90.31 75 ASP A N 1
ATOM 564 C CA . ASP A 1 75 ? -14.999 0.086 17.638 1.00 90.31 75 ASP A CA 1
ATOM 565 C C . ASP A 1 75 ? -14.910 -1.383 18.097 1.00 90.31 75 ASP A C 1
ATOM 567 O O . ASP A 1 75 ? -15.630 -1.803 19.007 1.00 90.31 75 ASP A O 1
ATOM 571 N N . SER A 1 76 ? -14.091 -2.226 17.457 1.00 92.19 76 SER A N 1
ATOM 572 C CA . SER A 1 76 ? -13.975 -3.654 17.785 1.00 92.19 76 SER A CA 1
ATOM 573 C C . SER A 1 76 ? -12.573 -4.210 17.502 1.00 92.19 76 SER A C 1
ATOM 575 O O . SER A 1 76 ? -11.906 -3.769 16.573 1.00 92.19 76 SER A O 1
ATOM 577 N N . PRO A 1 77 ? -12.095 -5.221 18.250 1.00 94.31 77 PRO A N 1
ATOM 578 C CA . PRO A 1 77 ? -10.834 -5.875 17.919 1.00 94.31 77 PRO A CA 1
ATOM 579 C C . PRO A 1 77 ? -10.861 -6.437 16.492 1.00 94.31 77 PRO A C 1
ATOM 581 O O . PRO A 1 77 ? -11.817 -7.114 16.107 1.00 94.31 77 PRO A O 1
ATOM 584 N N . PHE A 1 78 ? -9.802 -6.190 15.724 1.00 95.00 78 PHE A N 1
ATOM 585 C CA . PHE A 1 78 ? -9.663 -6.687 14.359 1.00 95.00 78 PHE A CA 1
ATOM 586 C C . PHE A 1 78 ? -8.352 -7.448 14.172 1.00 95.00 78 PHE A C 1
ATOM 588 O O . PHE A 1 78 ? -7.399 -7.301 14.934 1.00 95.00 78 PHE A O 1
ATOM 595 N N . PHE A 1 79 ? -8.305 -8.255 13.115 1.00 95.75 79 PHE A N 1
ATOM 596 C CA . PHE A 1 79 ? -7.093 -8.914 12.652 1.00 95.75 79 PHE A CA 1
ATOM 597 C C . PHE A 1 79 ? -6.969 -8.700 11.146 1.00 95.75 79 PHE A C 1
ATOM 599 O O . PHE A 1 79 ? -7.848 -9.106 10.385 1.00 95.75 79 PHE A O 1
ATOM 606 N N . LEU A 1 80 ? -5.887 -8.044 10.727 1.00 96.19 80 LEU A N 1
ATOM 607 C CA . LEU A 1 80 ? -5.557 -7.822 9.325 1.00 96.19 80 LEU A CA 1
ATOM 608 C C . LEU A 1 80 ? -4.260 -8.559 9.002 1.00 96.19 80 LEU A C 1
ATOM 610 O O . LEU A 1 80 ? -3.207 -8.236 9.544 1.00 96.19 80 LEU A O 1
ATOM 614 N N . TYR A 1 81 ? -4.339 -9.515 8.082 1.00 96.25 81 TYR A N 1
ATOM 615 C CA . TYR A 1 81 ? -3.169 -10.155 7.495 1.00 96.25 81 TYR A CA 1
ATOM 616 C C . TYR A 1 81 ? -2.948 -9.606 6.083 1.00 96.25 81 TYR A C 1
ATOM 618 O O . TYR A 1 81 ? -3.756 -9.848 5.187 1.00 96.25 81 TYR A O 1
ATOM 626 N N . ALA A 1 82 ? -1.868 -8.847 5.899 1.00 94.69 82 ALA A N 1
ATOM 627 C CA . ALA A 1 82 ? -1.510 -8.227 4.628 1.00 94.69 82 ALA A CA 1
ATOM 628 C C . ALA A 1 82 ? -0.308 -8.949 4.000 1.00 94.69 82 ALA A C 1
ATOM 630 O O . ALA A 1 82 ? 0.843 -8.594 4.241 1.00 94.69 82 ALA A O 1
ATOM 631 N N . ALA A 1 83 ? -0.582 -9.974 3.189 1.00 91.94 83 ALA A N 1
ATOM 632 C CA . ALA A 1 83 ? 0.435 -10.652 2.386 1.00 91.94 83 ALA A CA 1
ATOM 633 C C . ALA A 1 83 ? 0.722 -9.840 1.116 1.00 91.94 83 ALA A C 1
ATOM 635 O O . ALA A 1 83 ? 0.007 -9.937 0.116 1.00 91.94 83 ALA A O 1
ATOM 636 N N . LEU A 1 84 ? 1.742 -8.987 1.178 1.00 89.88 84 LEU A N 1
ATOM 637 C CA . LEU A 1 84 ? 2.120 -8.121 0.066 1.00 89.88 84 LEU A CA 1
ATOM 638 C C . LEU A 1 84 ? 2.862 -8.923 -1.007 1.00 89.88 84 LEU A C 1
ATOM 640 O O . LEU A 1 84 ? 3.820 -9.623 -0.709 1.00 89.88 84 LEU A O 1
ATOM 644 N N . SER A 1 85 ? 2.451 -8.773 -2.266 1.00 84.50 85 SER A N 1
ATOM 645 C CA . SER A 1 85 ? 3.110 -9.402 -3.422 1.00 84.50 85 SER A CA 1
ATOM 646 C C . SER A 1 85 ? 4.370 -8.668 -3.891 1.00 84.50 85 SER A C 1
ATOM 648 O O . SER A 1 85 ? 5.003 -9.097 -4.853 1.00 84.50 85 SER A O 1
ATOM 650 N N . HIS A 1 86 ? 4.700 -7.536 -3.258 1.00 87.00 86 HIS A N 1
ATOM 651 C CA . HIS A 1 86 ? 5.899 -6.758 -3.555 1.00 87.00 86 HIS A CA 1
ATOM 652 C C . HIS A 1 86 ? 7.143 -7.642 -3.394 1.00 87.00 86 HIS A C 1
ATOM 654 O O . HIS A 1 86 ? 7.082 -8.684 -2.749 1.00 87.00 86 HIS A O 1
ATOM 660 N N . ILE A 1 87 ? 8.264 -7.246 -4.003 1.00 83.31 87 ILE A N 1
ATOM 661 C CA . ILE A 1 87 ? 9.575 -7.931 -3.976 1.00 83.31 87 ILE A CA 1
ATOM 662 C C . ILE A 1 87 ? 9.634 -9.369 -4.537 1.00 83.31 87 ILE A C 1
ATOM 664 O O . ILE A 1 87 ? 10.735 -9.870 -4.775 1.00 83.31 87 ILE A O 1
ATOM 668 N N . HIS A 1 88 ? 8.504 -10.003 -4.860 1.00 81.81 88 HIS A N 1
ATOM 669 C CA . HIS A 1 88 ? 8.466 -11.219 -5.670 1.00 81.81 88 HIS A CA 1
ATOM 670 C C . HIS A 1 88 ? 8.367 -10.876 -7.169 1.00 81.81 88 HIS A C 1
ATOM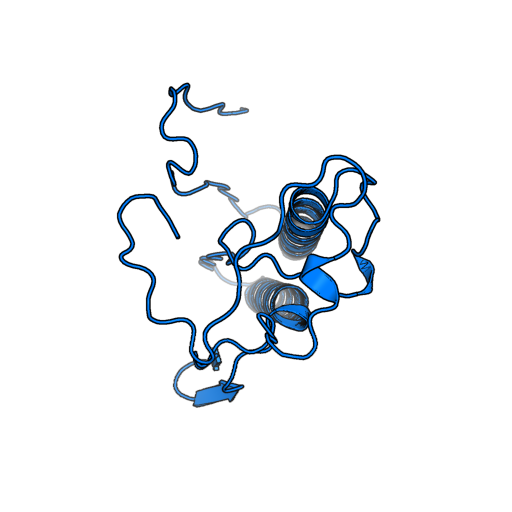 672 O O . HIS A 1 88 ? 7.704 -9.924 -7.567 1.00 81.81 88 HIS A O 1
ATOM 678 N N . VAL A 1 89 ? 9.030 -11.657 -8.029 1.00 73.19 89 VAL A N 1
ATOM 679 C CA . VAL A 1 89 ? 8.986 -11.450 -9.490 1.00 73.19 89 VAL A CA 1
ATOM 680 C C . VAL A 1 89 ? 7.674 -11.972 -10.115 1.00 73.19 89 VAL A C 1
ATOM 682 O O . VAL A 1 89 ? 7.172 -13.006 -9.668 1.00 73.19 89 VAL A O 1
ATOM 685 N N . PRO A 1 90 ? 7.155 -11.351 -11.191 1.00 76.19 90 PRO A N 1
ATOM 686 C CA . PRO A 1 90 ? 7.673 -10.142 -11.831 1.00 76.19 90 PRO A CA 1
ATOM 687 C C . PRO A 1 90 ? 7.469 -8.902 -10.954 1.00 76.19 90 PRO A C 1
ATOM 689 O O . PRO A 1 90 ? 6.424 -8.733 -10.336 1.00 76.19 90 PRO A O 1
ATOM 692 N N . LEU A 1 91 ? 8.484 -8.037 -10.918 1.00 80.69 91 LEU A N 1
ATOM 693 C CA . LEU A 1 91 ? 8.407 -6.771 -10.195 1.00 80.69 91 LEU A CA 1
ATOM 694 C C . LEU A 1 91 ? 7.550 -5.799 -11.008 1.00 80.69 91 LEU A C 1
ATOM 696 O O . LEU A 1 91 ? 7.859 -5.520 -12.167 1.00 80.69 91 LEU A O 1
ATOM 700 N N . ALA A 1 92 ? 6.487 -5.300 -10.396 1.00 84.31 92 ALA A N 1
ATOM 701 C CA . ALA A 1 92 ? 5.577 -4.328 -10.978 1.00 84.31 92 ALA A CA 1
ATOM 702 C C . ALA A 1 92 ? 5.205 -3.307 -9.904 1.00 84.31 92 ALA A C 1
ATOM 704 O O . ALA A 1 92 ? 5.066 -3.676 -8.741 1.00 84.31 92 ALA A O 1
ATOM 705 N N . HIS A 1 93 ? 5.061 -2.052 -10.319 1.00 87.94 93 HIS A N 1
ATOM 706 C CA . HIS A 1 93 ? 4.653 -0.944 -9.466 1.00 87.94 93 HIS A CA 1
ATOM 707 C C . HIS A 1 93 ? 3.820 0.065 -10.256 1.00 87.94 93 HIS A C 1
ATOM 709 O O . HIS A 1 93 ? 3.866 0.084 -11.494 1.00 87.94 93 HIS A O 1
ATOM 715 N N . ALA A 1 94 ? 3.049 0.902 -9.563 1.00 90.44 94 ALA A N 1
ATOM 716 C CA . ALA A 1 94 ? 2.269 1.955 -10.198 1.00 90.44 94 ALA A CA 1
ATOM 717 C C . ALA A 1 94 ? 3.176 2.993 -10.874 1.00 90.44 94 ALA A C 1
ATOM 719 O O . ALA A 1 94 ? 4.262 3.313 -10.395 1.00 90.44 94 ALA A O 1
ATOM 720 N N . ALA A 1 95 ? 2.696 3.603 -11.962 1.00 89.06 95 ALA A N 1
ATOM 721 C CA . ALA A 1 95 ? 3.472 4.566 -12.750 1.00 89.06 95 ALA A CA 1
ATOM 722 C C . ALA A 1 95 ? 4.042 5.744 -11.931 1.00 89.06 95 ALA A C 1
ATOM 724 O O . ALA A 1 95 ? 5.075 6.297 -12.299 1.00 89.06 95 ALA A O 1
ATOM 725 N N . LEU A 1 96 ? 3.395 6.110 -10.818 1.00 90.69 96 LEU A N 1
ATOM 726 C CA . LEU A 1 96 ? 3.850 7.181 -9.927 1.00 90.69 96 LEU A CA 1
ATOM 727 C C . LEU A 1 96 ? 5.132 6.847 -9.140 1.00 90.69 96 LEU A C 1
ATOM 729 O O . LEU A 1 96 ? 5.766 7.760 -8.621 1.00 90.69 96 LEU A O 1
ATOM 733 N N . PHE A 1 97 ? 5.523 5.571 -9.075 1.00 90.56 97 PHE A N 1
ATOM 734 C CA . PHE A 1 97 ? 6.741 5.107 -8.403 1.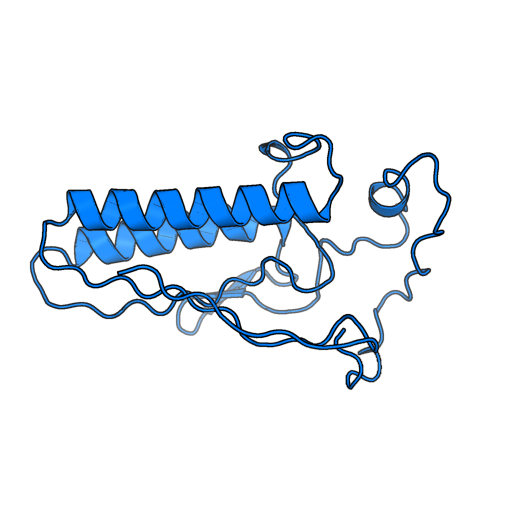00 90.56 97 PHE A CA 1
ATOM 735 C C . PHE A 1 97 ? 7.915 4.871 -9.362 1.00 90.56 97 PHE A C 1
ATOM 737 O O . PHE A 1 97 ? 9.022 4.573 -8.920 1.00 90.56 97 PHE A O 1
ATOM 744 N N . ASN A 1 98 ? 7.705 5.045 -10.668 1.00 86.06 98 ASN A N 1
ATOM 745 C CA . ASN A 1 98 ? 8.728 4.788 -11.673 1.00 86.06 98 ASN A CA 1
ATOM 746 C C . ASN A 1 98 ? 9.904 5.777 -11.556 1.00 86.06 98 ASN A C 1
ATOM 748 O O . ASN A 1 98 ? 9.716 6.990 -11.667 1.00 86.06 98 ASN A O 1
ATOM 752 N N . ASN A 1 99 ? 11.121 5.251 -11.389 1.00 86.44 99 ASN A N 1
ATOM 753 C CA . ASN A 1 99 ? 12.376 5.991 -11.228 1.00 86.44 99 ASN A CA 1
ATOM 754 C C . ASN A 1 99 ? 12.417 6.954 -10.025 1.00 86.44 99 ASN A C 1
ATOM 756 O O . ASN A 1 99 ? 13.213 7.897 -10.024 1.00 86.44 99 ASN A O 1
ATOM 760 N N . VAL A 1 100 ? 11.620 6.721 -8.978 1.00 89.50 100 VAL A N 1
ATOM 761 C CA . VAL A 1 100 ? 11.623 7.576 -7.775 1.00 89.50 100 VAL A CA 1
ATOM 762 C C . VAL A 1 100 ? 12.909 7.401 -6.965 1.00 89.50 100 VAL A C 1
ATOM 764 O O . VAL A 1 100 ? 13.448 8.369 -6.429 1.00 89.50 100 VAL A O 1
ATOM 767 N N . THR A 1 101 ? 13.450 6.183 -6.894 1.00 84.25 101 THR A N 1
ATOM 768 C CA . THR A 1 101 ? 14.608 5.881 -6.035 1.00 84.25 101 THR A CA 1
ATOM 769 C C . THR A 1 101 ? 15.956 6.007 -6.742 1.00 84.25 101 THR A C 1
ATOM 771 O O . THR A 1 101 ? 16.998 5.923 -6.091 1.00 84.25 101 THR A O 1
ATOM 774 N N . THR A 1 102 ? 15.971 6.179 -8.071 1.00 85.25 102 THR A N 1
ATOM 775 C CA . THR A 1 102 ? 17.159 6.102 -8.959 1.00 85.25 102 THR A CA 1
ATOM 776 C C . THR A 1 102 ? 17.974 4.800 -8.857 1.00 85.25 102 THR A C 1
ATOM 778 O O . THR A 1 102 ? 19.043 4.683 -9.454 1.00 85.25 102 THR A O 1
ATOM 781 N N . ARG A 1 103 ? 17.471 3.790 -8.132 1.00 81.44 103 ARG A N 1
ATOM 782 C CA . ARG A 1 103 ? 18.135 2.499 -7.870 1.00 81.44 103 ARG A CA 1
ATOM 783 C C . ARG A 1 103 ? 17.492 1.329 -8.631 1.00 81.44 103 ARG A C 1
ATOM 785 O O . ARG A 1 103 ? 17.781 0.169 -8.347 1.00 81.44 103 ARG A O 1
ATOM 792 N N . GLY A 1 104 ? 16.660 1.641 -9.625 1.00 79.94 104 GLY A N 1
ATOM 793 C CA . GLY A 1 104 ? 16.022 0.686 -10.531 1.00 79.94 104 GLY A CA 1
ATOM 794 C C . GLY A 1 104 ? 14.742 0.047 -9.984 1.00 79.94 104 GLY A C 1
ATOM 795 O O . GLY A 1 104 ? 14.332 0.285 -8.850 1.00 79.94 104 GLY A O 1
ATOM 796 N N . VAL A 1 105 ? 14.138 -0.821 -10.806 1.00 80.69 105 VAL A N 1
ATOM 797 C CA . V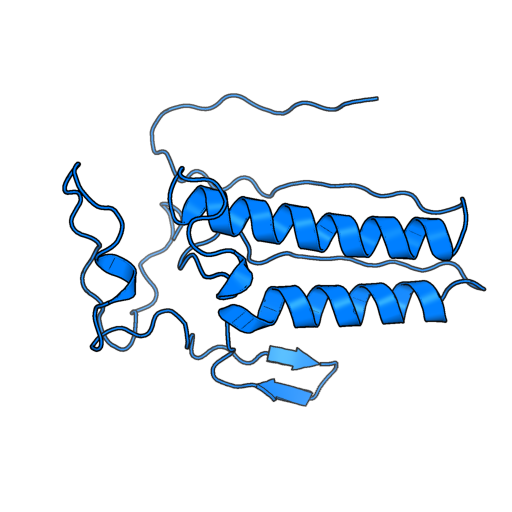AL A 1 105 ? 12.787 -1.387 -10.610 1.00 80.69 105 VAL A CA 1
ATOM 798 C C . VAL A 1 105 ? 12.570 -2.045 -9.244 1.00 80.69 105 VAL A C 1
ATOM 800 O O . VAL A 1 105 ? 11.488 -1.930 -8.675 1.00 80.69 105 VAL A O 1
ATOM 803 N N . PHE A 1 106 ? 13.585 -2.717 -8.692 1.00 84.06 106 PHE A N 1
ATOM 804 C CA . PHE A 1 106 ? 13.485 -3.349 -7.37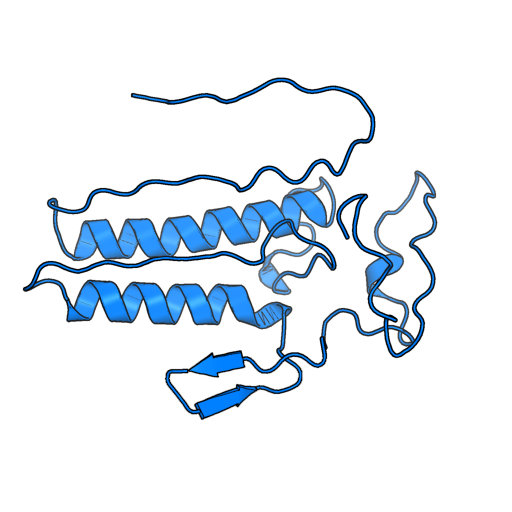5 1.00 84.06 106 PHE A CA 1
ATOM 805 C C . PHE A 1 106 ? 13.304 -2.314 -6.268 1.00 84.06 106 PHE A C 1
ATOM 807 O O . PHE A 1 106 ? 12.423 -2.465 -5.428 1.00 84.06 106 PHE A O 1
ATOM 814 N N . ALA A 1 107 ? 14.115 -1.258 -6.281 1.00 86.44 107 ALA A N 1
ATOM 815 C CA . ALA A 1 107 ? 14.060 -0.220 -5.265 1.00 86.44 107 ALA A CA 1
ATOM 816 C C . ALA A 1 107 ? 12.787 0.628 -5.390 1.00 86.44 107 ALA A C 1
ATOM 818 O O . ALA A 1 107 ? 12.202 0.978 -4.371 1.00 86.44 107 ALA A O 1
ATOM 819 N N . ASP A 1 108 ? 12.306 0.870 -6.610 1.00 88.50 108 ASP A N 1
ATOM 820 C CA . ASP A 1 108 ? 11.024 1.545 -6.845 1.00 88.50 108 ASP A CA 1
ATOM 821 C C . ASP A 1 108 ? 9.830 0.699 -6.360 1.00 88.50 108 ASP A C 1
ATOM 823 O O . ASP A 1 108 ? 8.938 1.208 -5.687 1.00 88.50 108 ASP A O 1
ATOM 827 N N . THR A 1 109 ? 9.856 -0.619 -6.594 1.00 89.69 109 THR A N 1
ATOM 828 C CA . THR A 1 109 ? 8.835 -1.551 -6.070 1.00 89.69 109 THR A CA 1
ATOM 829 C C . THR A 1 109 ? 8.892 -1.651 -4.541 1.00 89.69 109 THR A C 1
ATOM 831 O O . THR A 1 109 ? 7.863 -1.746 -3.876 1.00 89.69 109 THR A O 1
ATOM 834 N N . LEU A 1 110 ? 10.092 -1.615 -3.955 1.00 92.50 110 LEU A N 1
ATOM 835 C CA . LEU A 1 110 ? 10.266 -1.576 -2.503 1.00 92.50 110 LEU A CA 1
ATOM 836 C C . LEU A 1 110 ? 9.732 -0.264 -1.907 1.00 92.50 110 LEU A C 1
ATOM 838 O O . LEU A 1 110 ? 9.157 -0.278 -0.824 1.00 92.50 110 LEU A O 1
ATOM 842 N N . TYR A 1 111 ? 9.892 0.850 -2.619 1.00 95.12 111 TYR A N 1
ATOM 843 C CA . TYR A 1 111 ? 9.367 2.148 -2.206 1.00 95.12 111 TYR A CA 1
ATOM 844 C C . TYR A 1 111 ? 7.831 2.196 -2.259 1.00 95.12 111 TYR A C 1
ATOM 846 O O . TYR A 1 111 ? 7.204 2.735 -1.353 1.00 95.12 111 TYR A O 1
ATOM 854 N N . GLU A 1 112 ? 7.201 1.570 -3.257 1.00 96.00 112 GLU A N 1
ATOM 855 C CA . GLU A 1 112 ? 5.740 1.391 -3.273 1.00 96.00 112 GLU A CA 1
ATOM 856 C C . GLU A 1 112 ? 5.247 0.525 -2.100 1.00 96.00 112 GLU A C 1
ATOM 858 O O . GLU A 1 112 ? 4.223 0.831 -1.485 1.00 96.00 112 GLU A O 1
ATOM 863 N N . MET A 1 113 ? 5.993 -0.529 -1.745 1.00 95.50 113 MET A N 1
ATOM 864 C CA . MET A 1 113 ? 5.684 -1.356 -0.576 1.00 95.50 113 MET A CA 1
ATOM 865 C C . MET A 1 113 ? 5.742 -0.539 0.721 1.00 95.50 113 MET A C 1
ATOM 867 O O . MET A 1 113 ? 4.843 -0.657 1.553 1.00 95.50 113 MET A O 1
ATOM 871 N N . ASP A 1 114 ? 6.781 0.285 0.882 1.00 96.12 114 ASP A N 1
ATOM 872 C CA . ASP A 1 114 ? 6.934 1.202 2.017 1.00 96.12 114 ASP A CA 1
ATOM 873 C C . ASP A 1 114 ? 5.761 2.191 2.094 1.00 96.12 114 ASP A C 1
ATOM 875 O O . ASP A 1 114 ? 5.131 2.322 3.144 1.00 96.12 114 ASP A O 1
ATOM 879 N N . TRP A 1 115 ? 5.375 2.785 0.959 1.00 97.19 115 TRP A N 1
ATOM 880 C CA . TRP A 1 115 ? 4.197 3.651 0.867 1.00 97.19 115 TRP A CA 1
ATOM 881 C C . TRP A 1 115 ? 2.908 2.940 1.311 1.00 97.19 115 TRP A C 1
ATOM 883 O O . TRP A 1 115 ? 2.150 3.480 2.118 1.00 97.19 115 TRP A O 1
ATOM 893 N N . LEU A 1 116 ? 2.667 1.712 0.842 1.00 97.06 116 LEU A N 1
ATOM 894 C CA . LEU A 1 116 ? 1.490 0.925 1.225 1.00 97.06 116 LEU A CA 1
ATOM 895 C C . LEU A 1 116 ? 1.470 0.650 2.733 1.00 97.06 116 LEU A C 1
ATOM 897 O O . LEU A 1 116 ? 0.427 0.796 3.374 1.00 97.06 116 LEU A O 1
ATOM 901 N N . VAL A 1 117 ? 2.608 0.262 3.313 1.00 97.00 117 VAL A N 1
ATOM 902 C CA . VAL A 1 117 ? 2.728 0.066 4.766 1.00 97.00 117 VAL A CA 1
ATOM 903 C C . VAL A 1 117 ? 2.438 1.374 5.505 1.00 97.00 117 VAL A C 1
ATOM 905 O O . VAL A 1 117 ? 1.711 1.351 6.499 1.00 97.00 117 VAL A O 1
ATOM 908 N N . GLY A 1 118 ? 2.915 2.510 4.990 1.00 97.50 118 GLY A N 1
ATOM 909 C CA . GLY A 1 118 ? 2.587 3.844 5.493 1.00 97.50 118 GLY A CA 1
ATOM 910 C C . GLY A 1 118 ? 1.079 4.105 5.566 1.00 97.50 118 GLY A C 1
ATOM 911 O O . GLY A 1 118 ? 0.582 4.485 6.625 1.00 97.50 118 GLY A O 1
ATOM 912 N N . GLU A 1 119 ? 0.332 3.806 4.499 1.00 97.88 119 GLU A N 1
ATOM 913 C CA . GLU A 1 119 ? -1.136 3.949 4.468 1.00 97.88 119 GLU A CA 1
ATOM 914 C C . GLU A 1 119 ? -1.836 3.093 5.543 1.00 97.88 119 GLU A C 1
ATOM 916 O O . GLU A 1 119 ? -2.828 3.517 6.146 1.00 97.88 119 GLU A O 1
ATOM 921 N N . ILE A 1 120 ? -1.334 1.880 5.805 1.00 96.69 120 ILE A N 1
ATOM 922 C CA . ILE A 1 120 ? -1.866 0.995 6.856 1.00 96.69 120 ILE A CA 1
ATOM 923 C C . ILE A 1 120 ? -1.580 1.576 8.243 1.00 96.69 120 ILE A C 1
ATOM 925 O O . ILE A 1 120 ? -2.475 1.604 9.092 1.00 96.69 120 ILE A O 1
ATOM 929 N N . LEU A 1 121 ? -0.350 2.040 8.475 1.00 96.69 121 LEU A N 1
ATOM 930 C CA . LEU A 1 121 ? 0.064 2.635 9.744 1.00 96.69 121 LEU A CA 1
ATOM 931 C C . LEU A 1 121 ? -0.720 3.914 10.049 1.00 96.69 121 LEU A C 1
ATOM 933 O O . LEU A 1 121 ? -1.176 4.085 11.178 1.00 96.69 121 LEU A O 1
ATOM 937 N N . GLU A 1 122 ? -0.939 4.774 9.055 1.00 96.94 122 GLU A N 1
ATOM 938 C CA . GLU A 1 122 ? -1.736 5.994 9.209 1.00 96.94 122 GLU A CA 1
ATOM 939 C C . GLU A 1 122 ? -3.191 5.674 9.587 1.00 96.94 122 GLU A C 1
ATOM 941 O O . GLU A 1 122 ? -3.752 6.272 10.512 1.00 96.94 122 GLU A O 1
ATOM 946 N N . ALA A 1 123 ? -3.810 4.686 8.932 1.00 96.06 123 ALA A N 1
ATOM 947 C CA . ALA A 1 123 ? -5.160 4.259 9.295 1.00 96.06 123 ALA A CA 1
ATOM 948 C C . ALA A 1 123 ? -5.225 3.628 10.691 1.00 96.06 123 ALA A C 1
ATOM 950 O O . ALA A 1 123 ? -6.183 3.888 11.418 1.00 96.06 123 ALA A O 1
ATOM 951 N N . ALA A 1 124 ? -4.220 2.842 11.086 1.00 94.44 124 ALA A N 1
ATOM 952 C CA . ALA A 1 124 ? -4.135 2.283 12.434 1.00 94.44 124 ALA A CA 1
ATOM 953 C C . ALA A 1 124 ? -4.013 3.385 13.497 1.00 94.44 124 ALA A C 1
ATOM 955 O O . ALA A 1 124 ? -4.746 3.359 14.481 1.00 94.44 124 ALA A O 1
ATOM 956 N N . GLN A 1 125 ? -3.160 4.388 13.267 1.00 93.44 125 GLN A N 1
ATOM 957 C CA . GLN A 1 125 ? -3.031 5.556 14.146 1.00 93.44 125 GLN A CA 1
ATOM 958 C C . GLN A 1 125 ? -4.346 6.339 14.244 1.00 93.44 125 GLN A C 1
ATOM 960 O O . GLN A 1 125 ? -4.746 6.742 15.333 1.00 93.44 125 GLN A O 1
ATOM 965 N N . THR A 1 126 ? -5.049 6.506 13.121 1.00 93.25 126 THR A N 1
ATOM 966 C CA . THR A 1 126 ? -6.351 7.190 13.074 1.00 93.25 126 THR A CA 1
ATOM 967 C C . THR A 1 126 ? -7.437 6.421 13.832 1.00 93.25 126 THR A C 1
ATOM 969 O O . THR A 1 126 ? -8.278 7.035 14.485 1.00 93.25 126 THR A O 1
ATOM 972 N N . ALA A 1 127 ? -7.429 5.086 13.768 1.00 90.38 127 ALA A N 1
ATOM 973 C CA . ALA A 1 127 ? -8.381 4.238 14.487 1.00 90.38 127 ALA A CA 1
ATOM 974 C C . ALA A 1 127 ? -8.120 4.182 16.005 1.00 90.38 127 ALA A C 1
ATOM 976 O O . ALA A 1 127 ? -9.034 3.866 16.765 1.00 90.38 127 ALA A O 1
ATOM 977 N N . GLY A 1 128 ? -6.904 4.513 16.455 1.00 87.88 128 GLY A N 1
ATOM 978 C CA . GLY A 1 128 ? -6.549 4.682 17.864 1.00 87.88 128 GLY A CA 1
ATOM 979 C C . GLY A 1 128 ? -5.300 3.907 18.298 1.00 87.88 128 GLY A C 1
ATOM 980 O O . GLY A 1 128 ? -4.690 3.154 17.545 1.00 87.88 128 GLY A O 1
ATOM 981 N N . ASN A 1 129 ? -4.922 4.062 19.568 1.00 75.44 129 ASN A N 1
ATOM 982 C CA . ASN A 1 129 ? -3.604 3.645 20.075 1.00 75.44 129 ASN A CA 1
ATOM 983 C C . ASN A 1 129 ? -3.483 2.157 20.464 1.00 75.44 129 ASN A C 1
ATOM 985 O O . ASN A 1 129 ? -2.506 1.779 21.105 1.00 75.44 129 ASN A O 1
ATOM 989 N N . ASN A 1 130 ? -4.453 1.306 20.117 1.00 89.88 130 ASN A N 1
ATOM 990 C CA . ASN A 1 130 ? -4.488 -0.095 20.557 1.00 89.88 130 ASN A CA 1
ATOM 991 C C . ASN A 1 130 ? -4.302 -1.091 19.400 1.00 89.88 130 ASN A C 1
ATOM 993 O O . ASN A 1 130 ? -5.037 -2.071 19.290 1.00 89.88 130 ASN A O 1
ATOM 997 N N . THR A 1 131 ? -3.324 -0.825 18.532 1.00 94.31 131 THR A N 1
ATOM 998 C CA . THR A 1 131 ? -2.993 -1.687 17.389 1.00 94.31 131 THR A CA 1
ATOM 999 C C . THR A 1 131 ? -1.547 -2.165 17.494 1.00 94.31 131 THR A C 1
ATOM 1001 O O . THR A 1 131 ? -0.626 -1.352 17.507 1.00 94.31 131 THR A O 1
ATOM 1004 N N . LEU A 1 132 ? -1.338 -3.484 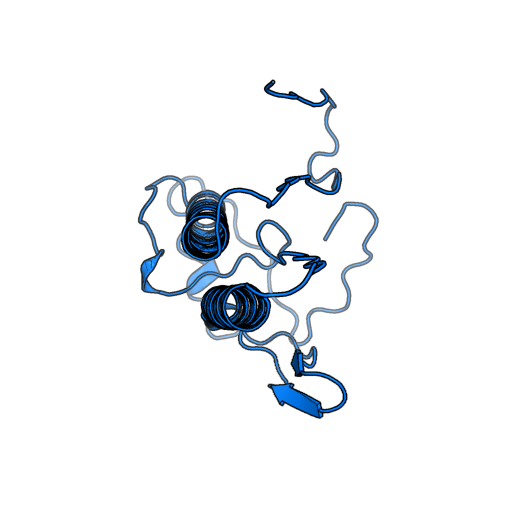17.534 1.00 94.38 132 LEU A N 1
ATOM 1005 C CA . LEU A 1 132 ? -0.018 -4.092 17.366 1.00 94.38 132 LEU A CA 1
ATOM 1006 C C . LEU A 1 132 ? 0.219 -4.357 15.879 1.00 94.38 132 LEU A C 1
ATOM 1008 O O . LEU A 1 132 ? -0.562 -5.067 15.244 1.00 94.38 132 LEU A O 1
ATOM 1012 N N . VAL A 1 133 ? 1.314 -3.827 15.342 1.00 94.75 133 VAL A N 1
ATOM 1013 C CA . VAL A 1 133 ? 1.732 -4.072 13.959 1.00 94.75 133 VAL A CA 1
ATOM 1014 C C . VAL A 1 133 ? 2.999 -4.911 13.972 1.00 94.75 133 VAL A C 1
ATOM 1016 O O . VAL A 1 133 ? 3.981 -4.551 14.614 1.00 94.75 133 VAL A O 1
ATOM 1019 N N . TRP A 1 134 ? 2.978 -6.029 13.248 1.00 95.25 134 TRP A N 1
ATOM 1020 C CA . TRP A 1 134 ? 4.139 -6.893 13.071 1.00 95.25 134 TRP A CA 1
ATOM 1021 C C . TRP A 1 134 ? 4.453 -7.015 11.584 1.00 95.25 134 TRP A C 1
ATOM 1023 O O . TRP A 1 134 ? 3.687 -7.605 10.823 1.00 95.25 134 TRP A O 1
ATOM 1033 N N . PHE A 1 135 ? 5.595 -6.462 11.178 1.00 93.88 135 PHE A N 1
ATOM 1034 C CA . PHE A 1 135 ? 6.131 -6.621 9.833 1.00 93.88 135 PHE A CA 1
ATOM 1035 C C . PHE A 1 135 ? 7.153 -7.761 9.788 1.00 93.88 135 PHE A C 1
ATOM 1037 O O . PHE A 1 135 ? 8.081 -7.816 10.595 1.00 93.88 135 PHE A O 1
ATOM 1044 N N . MET A 1 136 ? 6.985 -8.678 8.843 1.00 91.06 136 MET A N 1
ATOM 1045 C CA . MET A 1 136 ? 7.912 -9.778 8.602 1.00 91.06 136 MET A CA 1
ATOM 1046 C C . MET A 1 136 ? 7.963 -10.081 7.108 1.00 91.06 136 MET A C 1
ATOM 1048 O O . MET A 1 136 ? 6.965 -9.936 6.406 1.00 91.06 136 MET A O 1
ATOM 1052 N N . SER A 1 137 ? 9.125 -10.519 6.637 1.00 84.56 137 SER A N 1
ATOM 1053 C CA . SER A 1 137 ? 9.282 -11.062 5.291 1.00 84.56 137 SER A CA 1
ATOM 1054 C C . SER A 1 137 ? 9.336 -12.574 5.377 1.00 84.56 137 SER A C 1
ATOM 1056 O O . SER A 1 137 ? 9.950 -13.128 6.292 1.00 84.56 137 SER A O 1
ATOM 1058 N N . GLU A 1 138 ? 8.769 -13.248 4.386 1.00 79.19 138 GLU A N 1
ATOM 1059 C CA . GLU A 1 138 ? 9.172 -14.621 4.127 1.00 79.19 138 GLU A CA 1
ATOM 1060 C C . GLU A 1 138 ? 10.611 -14.650 3.596 1.00 79.19 138 GLU A C 1
ATOM 1062 O O . GLU A 1 138 ? 11.078 -13.721 2.928 1.00 79.19 138 GLU A O 1
ATOM 1067 N N . SER A 1 139 ? 11.345 -15.709 3.924 1.00 66.69 139 SER A N 1
ATOM 1068 C CA . SER A 1 139 ? 12.686 -15.919 3.396 1.00 66.69 139 SER A CA 1
ATOM 1069 C C . SER A 1 139 ? 12.597 -16.583 2.024 1.00 66.69 139 SER A C 1
ATOM 1071 O O . SER A 1 139 ? 12.383 -17.791 1.940 1.00 66.69 139 SER A O 1
ATOM 1073 N N . HIS A 1 140 ? 12.827 -15.817 0.959 1.00 53.91 140 HIS A N 1
ATOM 1074 C CA . HIS A 1 140 ? 13.107 -16.358 -0.370 1.00 53.91 140 HIS A CA 1
ATOM 1075 C C . HIS A 1 140 ? 14.595 -16.179 -0.694 1.00 53.91 140 HIS A C 1
ATOM 1077 O O . HIS A 1 140 ? 15.117 -15.067 -0.749 1.00 53.91 140 HIS A O 1
ATOM 1083 N N . ASN A 1 141 ? 15.299 -17.293 -0.895 1.00 41.22 141 ASN A N 1
ATOM 1084 C CA . ASN A 1 141 ? 16.724 -17.332 -1.221 1.00 41.22 141 ASN A CA 1
ATOM 1085 C C . ASN A 1 141 ? 16.980 -17.000 -2.702 1.00 41.22 141 ASN A C 1
ATOM 1087 O O . ASN A 1 141 ? 17.367 -17.860 -3.481 1.00 41.22 141 ASN A O 1
ATOM 1091 N N . THR A 1 142 ? 16.799 -15.753 -3.129 1.00 47.03 142 THR A N 1
ATOM 1092 C CA . THR A 1 142 ? 17.098 -15.384 -4.530 1.00 47.03 142 THR A CA 1
ATOM 1093 C C . THR A 1 142 ? 18.598 -15.383 -4.850 1.00 47.03 142 THR A C 1
ATOM 1095 O O . THR A 1 142 ? 18.975 -15.506 -6.013 1.00 47.03 142 THR A O 1
ATOM 1098 N N . ASN A 1 143 ? 19.461 -15.333 -3.829 1.00 42.03 143 ASN A N 1
ATOM 1099 C CA . ASN A 1 143 ? 20.891 -15.577 -3.964 1.00 42.03 143 ASN A CA 1
ATOM 1100 C C . ASN A 1 143 ? 21.214 -17.029 -3.598 1.00 42.03 143 ASN A C 1
ATOM 1102 O O . ASN A 1 143 ? 21.229 -17.398 -2.424 1.00 42.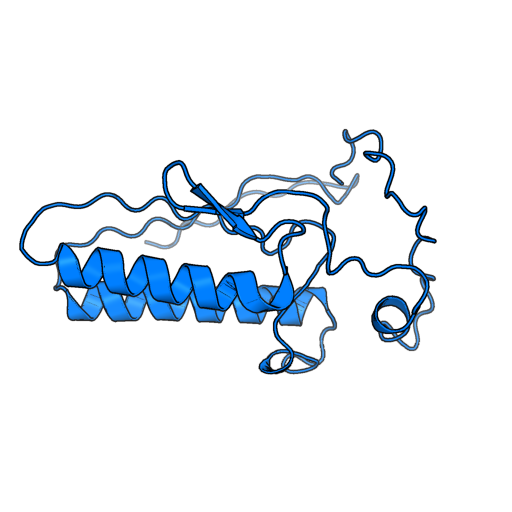03 143 ASN A O 1
ATOM 1106 N N . CYS A 1 144 ? 21.643 -17.825 -4.578 1.00 43.66 144 CYS A N 1
ATOM 1107 C CA . CYS A 1 144 ? 22.403 -19.059 -4.335 1.00 43.66 144 CYS A CA 1
ATOM 1108 C C . CYS A 1 144 ? 23.801 -18.803 -3.716 1.00 43.66 144 CYS A C 1
ATOM 1110 O O . CYS A 1 144 ? 24.697 -19.633 -3.863 1.00 43.66 144 CYS A O 1
ATOM 1112 N N . ARG A 1 145 ? 24.021 -17.663 -3.048 1.00 33.06 145 ARG A N 1
ATOM 1113 C CA . ARG A 1 145 ? 25.234 -17.348 -2.293 1.00 33.06 145 ARG A CA 1
ATOM 1114 C C . ARG A 1 145 ? 24.890 -16.561 -1.027 1.00 33.06 145 ARG A C 1
ATOM 1116 O O . ARG A 1 145 ? 24.698 -15.355 -1.073 1.00 33.06 145 ARG A O 1
ATOM 1123 N N . GLU A 1 146 ? 24.870 -17.330 0.058 1.00 35.28 146 GLU A N 1
ATOM 1124 C CA . GLU A 1 146 ? 25.213 -16.970 1.439 1.00 35.28 146 GLU A CA 1
ATOM 1125 C C . GLU A 1 146 ? 24.254 -16.056 2.230 1.00 35.28 146 GLU A C 1
ATOM 1127 O O . GLU A 1 146 ? 23.756 -15.031 1.780 1.00 35.28 146 GLU A O 1
ATOM 1132 N N . GLN A 1 147 ? 23.965 -16.529 3.445 1.00 38.56 147 GLN A N 1
ATOM 1133 C CA . GLN A 1 147 ? 22.935 -16.095 4.388 1.00 38.56 147 GLN A CA 1
ATOM 1134 C C . GLN A 1 147 ? 23.518 -15.125 5.418 1.00 38.56 147 GLN A C 1
ATOM 1136 O O . GLN A 1 147 ? 24.600 -15.416 5.905 1.00 38.56 147 GLN A O 1
ATOM 1141 N N . HIS A 1 148 ? 22.755 -14.121 5.872 1.00 31.91 148 HIS A N 1
ATOM 1142 C CA . HIS A 1 148 ? 22.766 -13.655 7.271 1.00 31.91 148 HIS A CA 1
ATOM 1143 C C . HIS A 1 148 ? 21.394 -13.062 7.654 1.00 31.91 148 HIS A C 1
ATOM 1145 O O . HIS A 1 148 ? 20.741 -12.382 6.869 1.00 31.91 148 HIS A O 1
ATOM 1151 N N . THR A 1 149 ? 20.939 -13.410 8.855 1.00 33.34 149 THR A N 1
ATOM 1152 C CA . THR A 1 149 ? 19.587 -13.275 9.416 1.00 33.34 149 THR A CA 1
ATOM 1153 C C . THR A 1 149 ? 19.302 -11.924 10.084 1.00 33.34 149 THR A C 1
ATOM 1155 O O . THR A 1 149 ? 20.185 -11.396 10.746 1.00 33.34 149 THR A O 1
ATOM 1158 N N . GLY A 1 150 ? 18.038 -11.479 9.984 1.00 28.61 150 GLY A N 1
ATOM 1159 C CA . GLY A 1 150 ? 17.195 -10.807 10.996 1.00 28.61 150 GLY A CA 1
ATOM 1160 C C . GLY A 1 150 ? 17.732 -9.627 11.821 1.00 28.61 150 GLY A C 1
ATOM 1161 O O . GLY A 1 150 ? 18.678 -9.776 12.586 1.00 28.61 150 GLY A O 1
ATOM 1162 N N . LEU A 1 151 ? 17.003 -8.503 11.801 1.00 29.31 151 LEU A N 1
ATOM 1163 C CA . LEU A 1 151 ? 17.053 -7.486 12.857 1.00 29.31 151 LEU A CA 1
ATOM 1164 C C . LEU A 1 151 ? 15.639 -7.196 13.376 1.00 29.31 151 LEU A C 1
ATOM 1166 O O . LEU A 1 151 ? 14.746 -6.833 12.614 1.00 29.31 151 LEU A O 1
ATOM 1170 N N . VAL A 1 152 ? 15.466 -7.397 14.683 1.00 29.69 152 VAL A N 1
ATOM 1171 C CA . VAL A 1 152 ? 14.352 -6.900 15.497 1.00 29.69 152 VAL A CA 1
ATOM 1172 C C . VAL A 1 152 ? 14.743 -5.497 15.959 1.00 29.69 152 VAL A C 1
ATOM 1174 O O . VAL A 1 152 ? 15.868 -5.314 16.423 1.00 29.69 152 VAL A O 1
ATOM 1177 N N . HIS A 1 153 ? 13.838 -4.528 15.848 1.00 27.86 153 HIS A N 1
ATOM 1178 C CA . HIS A 1 153 ? 13.936 -3.276 16.593 1.00 27.86 153 HIS A CA 1
ATOM 1179 C C . HIS A 1 153 ? 12.849 -3.271 17.672 1.00 27.86 153 HIS A C 1
ATOM 1181 O O . HIS A 1 153 ? 11.683 -3.518 17.362 1.00 27.86 153 HIS A O 1
ATOM 1187 N N . GLU A 1 154 ? 13.288 -3.075 18.918 1.00 29.67 154 GLU A N 1
ATOM 1188 C CA . GLU A 1 154 ? 12.461 -2.770 20.096 1.00 29.67 154 GLU A CA 1
ATOM 1189 C C . GLU A 1 154 ? 11.844 -1.369 20.008 1.00 29.67 154 GLU A C 1
ATOM 1191 O O . GLU A 1 154 ? 12.501 -0.469 19.428 1.00 29.67 154 GLU A O 1
#

InterPro domains:
  IPR000917 Sulfatase, N-terminal [PF00884] (55-137)
  IPR017850 Alkaline-phosphatase-like, core domain superfamily [G3DSA:3.40.720.10] (13-138)
  IPR017850 Alkaline-phosphatase-like, core domain superfamily [SSF53649] (30-137)
  IPR050738 Sulfatase enzyme [PTHR42693] (29-138)

Foldseek 3Di:
DFPPDPPPQQVVHDDDDDPDPPDPPVVVPPPVHDQQFDQDFDDDPHDGPDGSDRPACVLVVLLVVLLVVLQVCLVHDDDDDDPDPFPPPPQYYHPVLPCPVVPDSNVSSVVSVVVSVVSNVVSNVVSHDPDDDDDDDDDGCNDPDDDDDDDDDD

Organism: NCBI:txid61484

Radius of gyration: 17.73 Å; chains: 1; bounding box: 41×32×47 Å

Sequence (154 aa):
MGCADIPGANLPQCRPCQHNNSVMHECVADVTCPYQNIALPLYANKTIKHQPVDMTGLATQYAAFARNFILKSSDSPFFLYAALSHIHVPLAHAALFNNVTTRGVFADTLYEMDWLVGEILEAAQTAGNNTLVWFMSESHNTNCREQHTGLVHE

Secondary structure (DSSP, 8-state):
--TT------SS-PPPPP--TT-GGGGG--TT--TTEESPPEEETTEEEESSEESSSHHHHHHHHHHHHHHHTTTS---------TTSSSP---GGGTTSSSS-HHHHHHHHHHHHHHHHHHHHHHH-S--------------SS---------

pLDDT: mean 74.62, std 22.82, range [27.86, 97.88]